Protein AF-A0A8T6G1D4-F1 (afdb_monomer)

Secondary structure (DSSP, 8-state):
-EEEE--TTT-EEEE--STT--------PPPPS-HHHHHHHHHHS-SSS--HHHH--TT---------TTS---HHHHTT-

Mean predicted aligned error: 4.72 Å

Structure (mmCIF, N/CA/C/O backbone):
data_AF-A0A8T6G1D4-F1
#
_entry.id   AF-A0A8T6G1D4-F1
#
loop_
_atom_site.group_PDB
_atom_site.id
_atom_site.type_symbol
_atom_site.label_atom_id
_atom_site.label_alt_id
_atom_site.label_comp_id
_atom_site.label_asym_id
_atom_site.label_entity_id
_atom_site.label_seq_id
_atom_site.pdbx_PDB_ins_code
_atom_site.Cartn_x
_atom_site.Cartn_y
_atom_site.Cartn_z
_atom_site.occupancy
_atom_site.B_iso_or_equiv
_atom_site.auth_seq_id
_atom_site.auth_comp_id
_atom_site.auth_asym_id
_atom_site.auth_atom_id
_atom_site.pdbx_PDB_model_num
ATOM 1 N N . MET A 1 1 ? 16.029 -10.292 -27.474 1.00 86.88 1 MET A N 1
ATOM 2 C CA . MET A 1 1 ? 14.843 -10.306 -26.581 1.00 86.88 1 MET A CA 1
ATOM 3 C C . MET A 1 1 ? 14.225 -8.913 -26.404 1.00 86.88 1 MET A C 1
ATOM 5 O O . MET A 1 1 ? 14.951 -7.927 -26.490 1.00 86.88 1 MET A O 1
ATOM 9 N N . GLN A 1 2 ? 12.911 -8.816 -26.166 1.00 90.94 2 GLN A N 1
ATOM 10 C CA . GLN A 1 2 ? 12.198 -7.558 -25.876 1.00 90.94 2 GLN A CA 1
ATOM 11 C C . GLN A 1 2 ? 11.810 -7.512 -24.391 1.00 90.94 2 GLN A C 1
ATOM 13 O O . GLN A 1 2 ? 11.323 -8.513 -23.876 1.00 90.94 2 GLN A O 1
ATOM 18 N N . VAL A 1 3 ? 12.040 -6.379 -23.720 1.00 93.25 3 VAL A N 1
ATOM 19 C CA . VAL A 1 3 ? 11.770 -6.189 -22.282 1.00 93.25 3 VAL A CA 1
ATOM 20 C C . VAL A 1 3 ? 11.067 -4.854 -22.062 1.00 93.25 3 VAL A C 1
ATOM 22 O O . VAL A 1 3 ? 11.478 -3.847 -22.641 1.00 93.25 3 VAL A O 1
ATOM 25 N N . ASP A 1 4 ? 10.049 -4.838 -21.204 1.00 94.25 4 ASP A N 1
ATOM 26 C CA . ASP A 1 4 ? 9.325 -3.626 -20.827 1.00 94.25 4 ASP A CA 1
ATOM 27 C C . ASP A 1 4 ? 9.802 -3.111 -19.466 1.00 94.25 4 ASP A C 1
ATOM 29 O O . ASP A 1 4 ? 9.759 -3.803 -18.452 1.00 94.25 4 ASP A O 1
ATOM 33 N N . LEU A 1 5 ? 10.274 -1.867 -19.442 1.00 94.81 5 LEU A N 1
ATOM 34 C CA . LEU A 1 5 ? 10.757 -1.200 -18.241 1.00 94.81 5 LEU A CA 1
ATOM 35 C C . LEU A 1 5 ? 9.693 -0.243 -17.700 1.00 94.81 5 LEU A C 1
ATOM 37 O O . LEU A 1 5 ? 9.095 0.534 -18.452 1.00 94.81 5 LEU A O 1
ATOM 41 N N . ALA A 1 6 ? 9.518 -0.234 -16.376 1.00 94.38 6 ALA A N 1
ATOM 42 C CA . ALA A 1 6 ? 8.671 0.724 -15.670 1.00 94.38 6 ALA A CA 1
ATOM 43 C C . ALA A 1 6 ? 9.289 2.137 -15.709 1.00 94.38 6 ALA A C 1
ATOM 45 O O . ALA A 1 6 ? 9.946 2.586 -14.770 1.00 94.38 6 ALA A O 1
ATOM 46 N N . TYR A 1 7 ? 9.099 2.837 -16.829 1.00 96.69 7 TYR A N 1
ATOM 47 C CA . TYR A 1 7 ? 9.638 4.171 -17.081 1.00 96.69 7 TYR A CA 1
ATOM 48 C C . TYR A 1 7 ? 8.536 5.153 -17.500 1.00 96.69 7 TYR A C 1
ATOM 50 O O . TYR A 1 7 ? 7.780 4.916 -18.444 1.00 96.69 7 TYR A O 1
ATOM 58 N N . GLY A 1 8 ? 8.448 6.288 -16.802 1.00 96.06 8 GLY A N 1
ATOM 59 C CA . GLY A 1 8 ? 7.424 7.300 -17.058 1.00 96.06 8 GLY A CA 1
ATOM 60 C C . GLY A 1 8 ? 6.007 6.794 -16.766 1.00 96.06 8 GL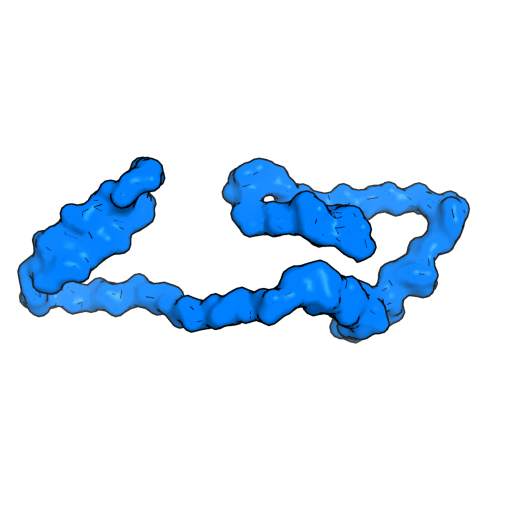Y A C 1
ATOM 61 O O . GLY A 1 8 ? 5.778 6.093 -15.787 1.00 96.06 8 GLY A O 1
ATOM 62 N N . ARG A 1 9 ? 5.036 7.192 -17.598 1.00 95.62 9 ARG A N 1
ATOM 63 C CA . ARG A 1 9 ? 3.621 6.790 -17.452 1.00 95.62 9 ARG A CA 1
ATOM 64 C C . ARG A 1 9 ? 3.203 5.654 -18.383 1.00 95.62 9 ARG A C 1
ATOM 66 O O . ARG A 1 9 ? 2.155 5.062 -18.168 1.00 95.62 9 ARG A O 1
ATOM 73 N N . THR A 1 10 ? 3.983 5.407 -19.429 1.00 95.81 10 THR A N 1
ATOM 74 C CA . THR A 1 10 ? 3.631 4.498 -20.529 1.00 95.81 10 THR A CA 1
ATOM 75 C C . THR A 1 10 ? 4.557 3.292 -20.626 1.00 95.81 10 THR A C 1
ATOM 77 O O . THR A 1 10 ? 4.277 2.396 -21.411 1.00 95.81 10 THR A O 1
ATOM 80 N N . GLY A 1 11 ? 5.648 3.266 -19.856 1.00 97.00 11 GLY A N 1
ATOM 81 C CA . GLY A 1 11 ? 6.698 2.262 -19.983 1.00 97.00 11 GLY A CA 1
ATOM 82 C C . GLY A 1 11 ? 7.705 2.590 -21.087 1.00 97.00 11 GLY A C 1
ATOM 83 O O . GLY A 1 11 ? 7.510 3.507 -21.893 1.00 97.00 11 GLY A O 1
ATOM 84 N N . LEU A 1 12 ? 8.802 1.834 -21.096 1.00 97.25 12 LEU A N 1
ATOM 85 C CA . LEU A 1 12 ? 9.825 1.858 -22.136 1.00 97.25 1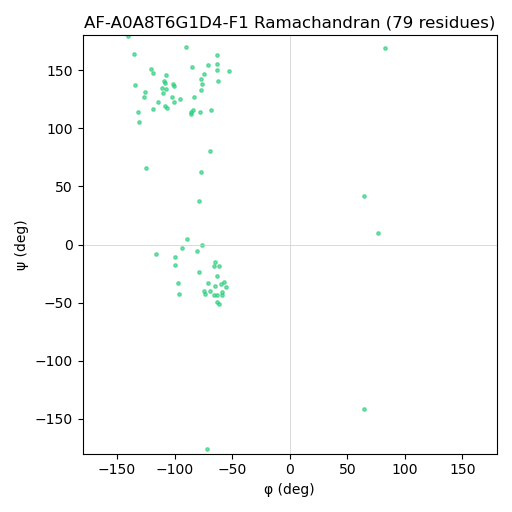2 LEU A CA 1
ATOM 86 C C . LEU A 1 12 ? 10.145 0.428 -22.561 1.00 97.25 12 LEU A C 1
ATOM 88 O O . LEU A 1 12 ? 10.728 -0.335 -21.796 1.00 97.25 12 LEU A O 1
ATOM 92 N N . THR A 1 13 ? 9.820 0.103 -23.803 1.00 97.06 13 THR A N 1
ATOM 93 C CA . THR A 1 13 ? 10.203 -1.163 -24.418 1.00 97.06 13 THR A CA 1
ATOM 94 C C . THR A 1 13 ? 11.627 -1.071 -24.960 1.00 97.06 13 THR A C 1
ATOM 96 O O . THR A 1 13 ? 11.938 -0.186 -25.760 1.00 97.06 13 THR A O 1
ATOM 99 N N . VAL A 1 14 ? 12.491 -2.005 -24.566 1.00 94.50 14 VAL A N 1
ATOM 100 C CA . VAL A 1 14 ? 13.867 -2.118 -25.063 1.00 94.50 14 VAL A CA 1
ATOM 101 C C . VAL A 1 14 ? 14.091 -3.455 -25.759 1.00 94.50 14 VAL A C 1
ATOM 103 O O . VAL A 1 14 ? 13.514 -4.474 -25.389 1.00 94.50 14 VAL A O 1
ATOM 106 N N . THR A 1 15 ? 14.949 -3.459 -26.781 1.00 93.88 15 THR A N 1
ATOM 107 C CA . THR A 1 15 ? 15.411 -4.690 -27.437 1.00 93.88 15 THR A CA 1
ATOM 108 C C . THR A 1 15 ? 16.862 -4.943 -27.059 1.00 93.88 15 THR A C 1
ATOM 110 O O . THR A 1 15 ? 17.737 -4.126 -27.345 1.00 93.88 15 THR A O 1
ATOM 113 N N . LEU A 1 16 ? 17.113 -6.079 -26.420 1.00 90.44 16 LEU A N 1
ATOM 114 C CA . LEU A 1 16 ? 18.431 -6.509 -25.966 1.00 90.44 16 LEU A CA 1
ATOM 115 C C . LEU A 1 16 ? 18.933 -7.653 -26.853 1.00 90.44 16 LEU A C 1
ATOM 117 O O . LEU A 1 16 ? 18.139 -8.453 -27.358 1.00 90.44 16 LEU A O 1
ATOM 121 N N . ARG A 1 17 ? 20.250 -7.705 -27.075 1.00 88.12 17 ARG A N 1
ATOM 122 C CA . ARG A 1 17 ? 20.901 -8.828 -27.764 1.00 88.12 17 ARG A CA 1
ATOM 123 C C . ARG A 1 17 ? 21.012 -9.988 -26.782 1.00 88.12 17 ARG A C 1
ATOM 125 O O . ARG A 1 17 ? 21.283 -9.751 -25.614 1.00 88.12 17 ARG A O 1
ATOM 132 N N . ASP A 1 18 ? 20.836 -11.211 -27.260 1.00 80.44 18 ASP A N 1
ATOM 133 C CA . ASP A 1 18 ? 20.739 -12.391 -26.388 1.00 80.44 18 ASP A CA 1
ATOM 134 C C . ASP A 1 18 ? 22.106 -12.854 -25.829 1.00 80.44 18 ASP A C 1
ATOM 136 O O . ASP A 1 18 ? 22.190 -13.817 -25.072 1.00 80.44 18 ASP A O 1
ATOM 140 N N . GLU A 1 19 ? 23.199 -12.174 -26.185 1.00 84.69 19 GLU A N 1
ATOM 141 C CA . GLU A 1 19 ? 24.547 -12.478 -25.702 1.00 84.69 19 GLU A CA 1
ATOM 142 C C . GLU A 1 19 ? 24.795 -11.820 -24.333 1.00 84.69 19 GLU A C 1
ATOM 144 O O . GLU A 1 19 ? 24.881 -10.596 -24.235 1.00 84.69 19 GLU A O 1
ATOM 149 N N . ASN A 1 20 ? 24.990 -12.640 -23.294 1.00 86.25 20 ASN A N 1
ATOM 150 C CA . ASN A 1 20 ? 25.350 -12.228 -21.926 1.00 86.25 20 ASN A CA 1
ATOM 151 C C . ASN A 1 20 ? 24.287 -11.389 -21.191 1.00 86.25 20 ASN A C 1
ATOM 153 O O . ASN A 1 20 ? 24.635 -10.415 -20.519 1.00 86.25 20 ASN A O 1
ATOM 157 N N . VAL A 1 21 ? 23.004 -11.751 -21.304 1.00 91.25 21 VAL A N 1
ATOM 158 C CA . VAL A 1 21 ? 21.930 -11.071 -20.566 1.00 91.25 21 VAL A CA 1
ATOM 159 C C . VAL A 1 21 ? 21.088 -12.052 -19.758 1.00 91.25 21 VAL A C 1
ATOM 161 O O . VAL A 1 21 ? 20.582 -13.027 -20.305 1.00 91.25 21 VAL A O 1
ATOM 164 N N . ASP A 1 22 ? 20.881 -11.722 -18.483 1.00 91.50 22 ASP A N 1
ATOM 165 C CA . ASP A 1 22 ? 19.920 -12.372 -17.594 1.00 91.50 22 ASP A CA 1
ATOM 166 C C . ASP A 1 22 ? 18.775 -11.403 -17.271 1.00 91.50 22 ASP A C 1
ATOM 168 O O . ASP A 1 22 ? 19.007 -10.235 -16.945 1.00 91.50 22 ASP A O 1
ATOM 172 N N . ILE A 1 23 ? 17.535 -11.889 -17.343 1.00 90.81 23 ILE A N 1
ATOM 173 C CA . ILE A 1 23 ? 16.349 -11.159 -16.882 1.00 90.81 23 ILE A CA 1
ATOM 174 C C . ILE A 1 23 ? 15.943 -11.733 -15.523 1.00 90.81 23 ILE A C 1
ATOM 176 O O . ILE A 1 23 ? 15.748 -12.940 -15.391 1.00 90.81 23 ILE A O 1
ATOM 180 N N . VAL A 1 24 ? 15.803 -10.866 -14.519 1.00 93.06 24 VAL A N 1
ATOM 181 C CA . VAL A 1 24 ? 15.332 -11.235 -13.178 1.00 93.06 24 VAL A CA 1
ATOM 182 C C . VAL A 1 24 ? 14.043 -10.479 -12.890 1.00 93.06 24 VAL A C 1
ATOM 184 O O . VAL A 1 24 ? 14.048 -9.251 -12.812 1.00 93.06 24 VAL A O 1
ATOM 187 N N . GLU A 1 25 ? 12.954 -11.220 -12.712 1.00 92.19 25 GLU A N 1
ATOM 188 C CA . GLU A 1 25 ? 11.615 -10.677 -12.483 1.00 92.19 25 GLU A CA 1
ATOM 189 C C . GLU A 1 25 ? 11.049 -11.167 -11.146 1.00 92.19 25 GLU A C 1
ATOM 191 O O . GLU A 1 25 ? 11.409 -12.252 -10.673 1.00 92.19 25 GLU A O 1
ATOM 196 N N . PRO A 1 26 ? 10.180 -10.370 -10.499 1.00 92.44 26 PRO A N 1
ATOM 197 C CA . PRO A 1 26 ? 9.428 -10.848 -9.353 1.00 92.44 26 PRO A CA 1
ATOM 198 C C . PRO A 1 26 ? 8.492 -11.988 -9.766 1.00 92.44 26 PRO A C 1
ATOM 200 O O . PRO A 1 26 ? 8.059 -12.095 -10.911 1.00 92.44 26 PRO A O 1
ATOM 203 N N . VAL A 1 27 ? 8.138 -12.828 -8.796 1.00 94.44 27 VAL A N 1
ATOM 204 C CA . VAL A 1 27 ? 7.043 -13.779 -8.980 1.00 94.44 27 VAL A CA 1
ATOM 205 C C . VAL A 1 27 ? 5.736 -13.014 -8.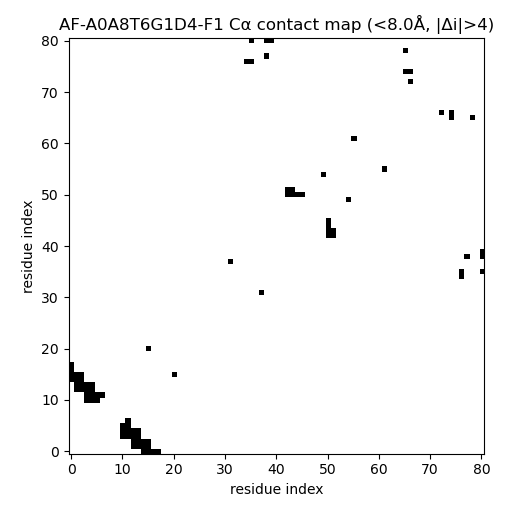829 1.00 94.44 27 VAL A C 1
ATOM 207 O O . VAL A 1 27 ? 5.421 -12.544 -7.733 1.00 94.44 27 VAL A O 1
ATOM 210 N N . ASP A 1 28 ? 4.973 -12.914 -9.9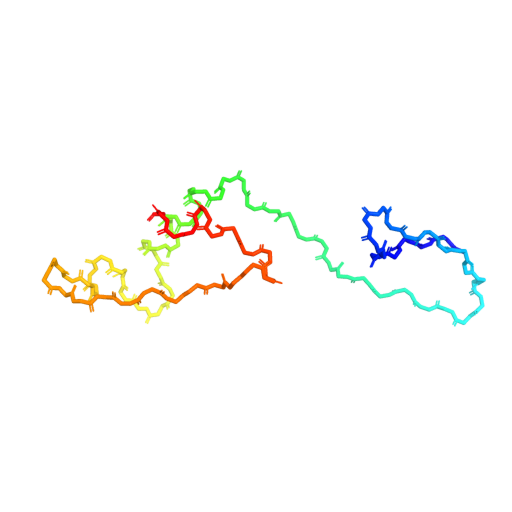12 1.00 89.56 28 ASP A N 1
ATOM 211 C CA . ASP A 1 28 ? 3.631 -12.347 -9.865 1.00 89.56 28 ASP A CA 1
ATOM 212 C C . ASP A 1 28 ? 2.697 -13.277 -9.086 1.00 89.56 28 ASP A C 1
ATOM 214 O O . ASP A 1 28 ? 2.429 -14.415 -9.480 1.00 89.56 28 ASP A O 1
ATOM 218 N N . LEU A 1 29 ? 2.197 -12.782 -7.954 1.00 93.94 29 LEU A N 1
ATOM 219 C CA . LEU A 1 29 ? 1.210 -13.476 -7.137 1.00 93.94 29 LEU A CA 1
ATOM 220 C C . LEU A 1 29 ? -0.181 -12.904 -7.417 1.00 93.94 29 LEU A C 1
ATOM 222 O O . LEU A 1 29 ? -0.340 -11.680 -7.471 1.00 93.94 29 LEU A O 1
ATOM 226 N N . PRO A 1 30 ? -1.211 -13.756 -7.558 1.00 94.12 30 PRO A N 1
ATOM 227 C CA . PRO A 1 30 ? -2.571 -13.270 -7.693 1.00 94.12 30 PRO A CA 1
ATOM 228 C C . PRO A 1 30 ? -2.983 -12.513 -6.427 1.00 94.12 30 PRO A C 1
ATOM 230 O O . PRO A 1 30 ? -2.680 -12.923 -5.304 1.00 94.12 30 PRO A O 1
ATOM 233 N N . GLY A 1 31 ? -3.709 -11.413 -6.619 1.00 91.50 31 GLY A N 1
ATOM 234 C CA . GLY A 1 31 ? -4.375 -10.729 -5.518 1.00 91.50 31 GLY A CA 1
ATOM 235 C C . GLY A 1 31 ? -5.437 -11.614 -4.860 1.00 91.50 31 GLY A C 1
ATOM 236 O O . GLY A 1 31 ? -5.903 -12.602 -5.432 1.00 91.50 31 GLY A O 1
ATOM 237 N N . VAL A 1 32 ? -5.847 -11.235 -3.650 1.00 95.06 32 VAL A N 1
ATOM 238 C CA . VAL A 1 32 ? -6.993 -11.859 -2.974 1.00 95.06 32 VAL A CA 1
ATOM 239 C C . VAL A 1 32 ? -8.288 -11.619 -3.759 1.00 95.06 32 VAL A C 1
ATOM 241 O O . VAL A 1 32 ? -8.437 -10.590 -4.417 1.00 95.06 32 VAL A O 1
ATOM 244 N N . ALA A 1 33 ? -9.234 -12.558 -3.669 1.00 95.62 33 ALA A N 1
ATOM 245 C CA . ALA A 1 33 ? -10.491 -12.493 -4.419 1.00 95.62 33 ALA A CA 1
ATOM 246 C C . ALA A 1 33 ? -11.386 -11.313 -3.994 1.00 95.62 33 ALA A C 1
ATOM 248 O O . ALA A 1 33 ? -11.930 -10.618 -4.848 1.00 95.62 33 ALA A O 1
ATOM 249 N N . ASP A 1 34 ? -11.508 -11.075 -2.685 1.00 96.62 34 ASP A N 1
ATOM 250 C CA . ASP A 1 34 ? -12.216 -9.927 -2.114 1.00 96.62 34 ASP A CA 1
ATOM 251 C C . ASP A 1 34 ? -11.320 -9.253 -1.057 1.00 96.62 34 ASP A C 1
ATOM 253 O O . ASP A 1 34 ? -11.148 -9.788 0.046 1.00 96.62 34 ASP A O 1
ATOM 257 N N . PRO A 1 35 ? -10.724 -8.088 -1.376 1.00 95.56 35 PRO A N 1
ATOM 258 C CA . PRO A 1 35 ? -9.850 -7.374 -0.453 1.00 95.56 35 PRO A CA 1
ATOM 259 C C . PRO A 1 35 ? -10.516 -6.967 0.864 1.00 95.56 35 PRO A C 1
ATOM 261 O O . PRO A 1 35 ? -9.848 -6.957 1.894 1.00 95.56 35 PRO A O 1
ATOM 264 N N . LEU A 1 36 ? -11.813 -6.637 0.861 1.00 96.00 36 LEU A N 1
ATOM 265 C CA . LEU A 1 36 ? -12.512 -6.197 2.070 1.00 96.00 36 LEU A CA 1
ATOM 266 C C . LEU A 1 36 ? -12.794 -7.369 3.007 1.00 96.00 36 LEU A C 1
ATOM 268 O O . LEU A 1 36 ? -12.654 -7.226 4.221 1.00 96.00 36 LEU A O 1
ATOM 272 N N . VAL A 1 37 ? -13.174 -8.523 2.454 1.00 96.62 37 VAL A N 1
ATOM 273 C CA . VAL A 1 37 ? -13.346 -9.750 3.244 1.00 96.62 37 VAL A CA 1
ATOM 274 C C . VAL A 1 37 ? -12.007 -10.172 3.846 1.00 96.62 37 VAL A C 1
ATOM 276 O O . VAL A 1 37 ? -11.923 -10.339 5.061 1.00 96.62 37 VAL A O 1
ATOM 279 N N . ALA A 1 38 ? -10.946 -10.225 3.035 1.00 96.44 38 ALA A N 1
ATOM 280 C CA . ALA A 1 38 ? -9.613 -10.607 3.497 1.00 96.44 38 ALA A CA 1
ATOM 281 C C . ALA A 1 38 ? -9.085 -9.686 4.616 1.00 96.44 38 ALA A C 1
ATOM 283 O O . ALA A 1 38 ? -8.513 -10.163 5.597 1.00 96.44 38 ALA A O 1
ATOM 284 N N . LEU A 1 39 ? -9.307 -8.369 4.503 1.00 95.94 39 LEU A N 1
ATOM 285 C CA . LEU A 1 39 ? -8.926 -7.409 5.542 1.00 95.94 39 LEU A CA 1
ATOM 286 C C . LEU A 1 39 ? -9.652 -7.686 6.862 1.00 95.94 39 LEU A C 1
ATOM 288 O O . LEU A 1 39 ? -8.997 -7.821 7.896 1.00 95.94 39 LEU A O 1
ATOM 292 N N . ARG A 1 40 ? -10.982 -7.828 6.839 1.00 95.19 40 ARG A N 1
ATOM 293 C CA . ARG A 1 40 ? -11.770 -8.078 8.058 1.00 95.19 40 ARG A CA 1
ATOM 294 C C . ARG A 1 40 ? -11.409 -9.397 8.723 1.00 95.19 40 ARG A C 1
ATOM 296 O O . ARG A 1 40 ? -11.225 -9.430 9.936 1.00 95.19 40 ARG A O 1
ATOM 303 N N . GLU A 1 41 ? -11.252 -10.460 7.939 1.00 96.38 41 GLU A N 1
ATOM 304 C CA . GLU A 1 41 ? -10.828 -11.762 8.456 1.00 96.38 41 GLU A CA 1
ATOM 305 C C . GLU A 1 41 ? -9.465 -11.664 9.149 1.00 96.38 41 GLU A C 1
ATOM 307 O O . GLU A 1 41 ? -9.312 -12.159 10.266 1.00 96.38 41 GLU A O 1
ATOM 312 N N . SER A 1 42 ? -8.507 -10.943 8.554 1.00 96.06 42 SER A N 1
ATOM 313 C CA . SER A 1 42 ? -7.182 -10.748 9.152 1.00 96.06 42 SER A CA 1
ATOM 314 C C . SER A 1 42 ? -7.215 -9.955 10.467 1.00 96.06 42 SER A C 1
ATOM 316 O O . SER A 1 42 ? -6.474 -10.273 11.396 1.00 96.06 42 SER A O 1
ATOM 318 N N . LEU A 1 43 ? -8.105 -8.960 10.582 1.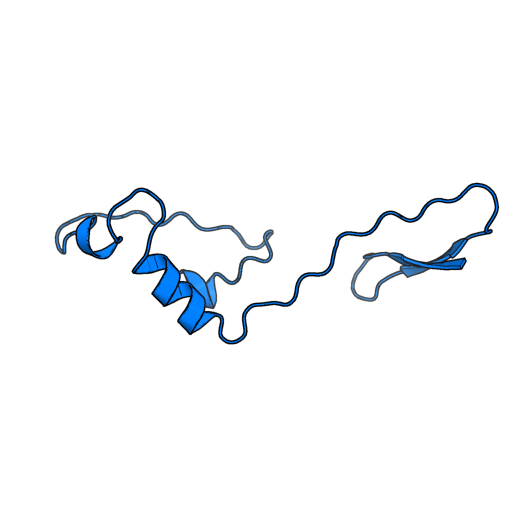00 95.69 43 LEU A N 1
ATOM 319 C CA . LEU A 1 43 ? -8.285 -8.167 11.804 1.00 95.69 43 LEU A CA 1
ATOM 320 C C . LEU A 1 43 ? -8.952 -8.978 12.927 1.00 95.69 43 LEU A C 1
ATOM 322 O O . LEU A 1 43 ? -8.632 -8.782 14.102 1.00 95.69 43 LEU A O 1
ATOM 326 N N . CYS A 1 44 ? -9.852 -9.900 12.573 1.00 96.25 44 CYS A N 1
ATOM 327 C CA . CYS A 1 44 ? -10.498 -10.816 13.513 1.00 96.25 44 CYS A CA 1
ATOM 328 C C . CYS A 1 44 ? -9.606 -12.002 13.919 1.00 96.25 44 CYS A C 1
ATOM 330 O O . CYS A 1 44 ? -9.821 -12.574 14.987 1.00 96.25 44 CYS A O 1
ATOM 332 N N . GLN A 1 45 ? -8.622 -12.379 13.096 1.00 97.44 45 GLN A N 1
ATOM 333 C CA . GLN A 1 45 ? -7.712 -13.508 13.332 1.00 97.44 45 GLN A CA 1
ATOM 334 C C . GLN A 1 45 ? -6.237 -13.070 13.277 1.00 97.44 45 GLN A C 1
ATOM 336 O O . GLN A 1 45 ? -5.494 -13.482 12.381 1.00 97.44 45 GLN A O 1
ATOM 341 N N . PRO A 1 46 ? -5.780 -12.231 14.225 1.00 96.81 46 PRO A N 1
ATOM 342 C CA . PRO A 1 46 ? -4.417 -11.723 14.208 1.00 96.81 46 PRO A CA 1
ATOM 343 C C . PRO A 1 46 ? -3.384 -12.804 14.548 1.00 96.81 46 PRO A C 1
ATOM 345 O O . PRO A 1 46 ? -3.639 -13.763 15.280 1.00 96.81 46 PRO A O 1
ATOM 348 N N . ILE A 1 47 ? -2.160 -12.609 14.060 1.00 98.19 47 ILE A N 1
ATOM 349 C CA . ILE A 1 47 ? -1.040 -13.515 14.316 1.00 98.19 47 ILE A CA 1
ATOM 350 C C . ILE A 1 47 ? -0.366 -13.122 15.636 1.00 98.19 47 ILE A C 1
ATOM 352 O O . ILE A 1 47 ? 0.275 -12.078 15.732 1.00 98.19 47 ILE A O 1
ATOM 356 N N . GLY A 1 48 ? -0.472 -13.986 16.647 1.00 97.62 48 GLY A N 1
ATOM 357 C CA . GLY A 1 48 ? 0.293 -13.866 17.896 1.00 97.62 48 GLY A CA 1
ATOM 358 C C . GLY A 1 48 ? -0.202 -12.803 18.885 1.00 97.62 48 GLY A C 1
ATOM 359 O O . GLY A 1 48 ? 0.487 -12.536 19.869 1.00 97.62 48 GLY A O 1
ATOM 360 N N . THR A 1 49 ? -1.375 -12.206 18.663 1.00 97.00 49 THR A N 1
ATOM 361 C CA . THR A 1 49 ? -1.982 -11.195 19.548 1.00 97.00 49 THR A CA 1
ATOM 362 C C . THR A 1 49 ? -3.498 -11.393 19.665 1.00 97.00 49 THR A C 1
ATOM 364 O O . THR A 1 49 ? -4.057 -12.320 19.084 1.00 97.00 49 THR A O 1
ATOM 367 N N . ARG A 1 50 ? -4.171 -10.548 20.458 1.00 97.31 50 ARG A N 1
ATOM 368 C CA . ARG A 1 50 ? -5.641 -10.484 20.507 1.00 97.31 50 ARG A CA 1
ATOM 369 C C . ARG A 1 50 ? -6.174 -9.563 19.398 1.00 97.31 50 ARG A C 1
ATOM 371 O O . ARG A 1 50 ? -5.445 -8.647 19.007 1.00 97.31 50 ARG A O 1
ATOM 378 N N . PRO A 1 51 ? -7.413 -9.767 18.911 1.00 97.19 51 PRO A N 1
ATOM 379 C CA . PRO A 1 51 ? -8.047 -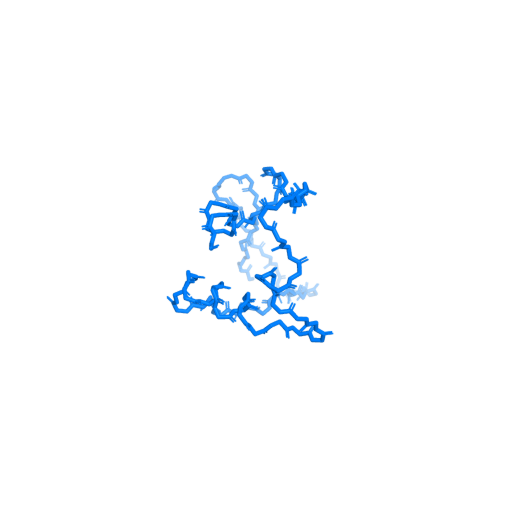8.880 17.934 1.00 97.19 51 PRO A CA 1
ATOM 380 C C . PRO A 1 51 ? -8.037 -7.419 18.383 1.00 97.19 51 PRO A C 1
ATOM 382 O O . PRO A 1 51 ? -8.134 -7.132 19.577 1.00 97.19 51 PRO A O 1
ATOM 385 N N . LEU A 1 52 ? -7.977 -6.482 17.431 1.00 93.31 52 LEU A N 1
ATOM 386 C CA . LEU A 1 52 ? -7.938 -5.044 17.736 1.00 93.31 52 LEU A CA 1
ATOM 387 C C . LEU A 1 52 ? -9.126 -4.600 18.608 1.00 93.31 52 LEU A C 1
ATOM 389 O O . LEU A 1 52 ? -8.948 -3.799 19.522 1.00 93.31 52 LEU A O 1
ATOM 393 N N . SER A 1 53 ? -10.306 -5.187 18.385 1.00 93.62 53 SER A N 1
ATOM 394 C CA . SER A 1 53 ? -11.524 -4.948 19.172 1.00 93.62 53 SER A CA 1
ATOM 395 C C . SER A 1 53 ? -11.408 -5.330 20.653 1.00 93.62 53 SER A C 1
ATOM 397 O O . SER A 1 53 ? -12.226 -4.900 21.456 1.00 93.62 53 SER A O 1
ATOM 399 N N . GLU A 1 54 ? -10.422 -6.151 21.025 1.00 95.81 54 GLU A N 1
ATOM 400 C CA . GLU A 1 54 ? -10.120 -6.508 22.418 1.00 95.81 54 GLU A CA 1
ATOM 401 C C . GLU A 1 54 ? -8.948 -5.708 23.008 1.00 95.81 54 GLU A C 1
ATOM 403 O O . GLU A 1 54 ? -8.662 -5.815 24.208 1.00 95.81 54 GLU A O 1
ATOM 408 N N . LEU A 1 55 ? -8.220 -4.973 22.162 1.00 94.88 55 LEU A N 1
ATOM 409 C CA . LEU A 1 55 ? -7.053 -4.182 22.543 1.00 94.88 55 LEU A CA 1
ATOM 410 C C . LEU A 1 55 ? -7.395 -2.710 22.782 1.00 94.88 55 LEU A C 1
ATOM 412 O O . LEU A 1 55 ? -6.755 -2.103 23.634 1.00 94.88 55 LEU A O 1
ATOM 416 N N . ALA A 1 56 ? -8.366 -2.160 22.048 1.00 95.06 56 ALA A N 1
ATOM 417 C CA . ALA A 1 56 ? -8.800 -0.770 22.167 1.00 95.06 56 ALA A CA 1
ATOM 418 C C . ALA A 1 56 ? -10.248 -0.689 22.674 1.00 95.06 56 ALA A C 1
ATOM 420 O O . ALA A 1 56 ? -11.164 -1.246 22.068 1.00 95.06 56 ALA A O 1
ATOM 421 N N . GLY A 1 57 ? -10.445 0.007 23.791 1.00 94.75 57 GLY A N 1
ATOM 422 C CA . GLY A 1 57 ? -11.748 0.322 24.365 1.00 94.75 57 GLY A CA 1
ATOM 423 C C . GLY A 1 57 ? -12.327 1.640 23.846 1.00 94.75 57 GLY A C 1
ATOM 424 O O . GLY A 1 57 ? -11.652 2.434 23.198 1.00 94.75 57 GLY A O 1
ATOM 425 N N . ALA A 1 58 ? -13.597 1.896 24.170 1.00 94.56 58 ALA A N 1
ATOM 426 C CA . ALA A 1 58 ? -14.314 3.091 23.714 1.00 94.56 58 ALA A CA 1
ATOM 427 C C . ALA A 1 58 ? -13.720 4.418 24.231 1.00 94.56 58 ALA A C 1
ATOM 429 O O . ALA A 1 58 ? -13.853 5.441 23.567 1.00 94.56 58 ALA A O 1
ATOM 430 N N . GLU A 1 59 ? -13.059 4.392 25.391 1.00 96.50 59 GLU A N 1
ATOM 431 C CA . GLU A 1 59 ? -12.463 5.576 26.031 1.00 96.50 59 GLU A CA 1
ATOM 432 C C . GLU A 1 59 ? -10.980 5.769 25.673 1.00 96.50 59 GLU A C 1
ATOM 434 O O . GLU A 1 59 ? -10.351 6.739 26.102 1.00 96.50 59 GLU A O 1
ATOM 439 N N . ASP A 1 60 ? -10.398 4.845 24.904 1.00 96.81 60 ASP A N 1
ATOM 440 C CA . ASP A 1 60 ? -8.984 4.905 24.564 1.00 96.81 60 ASP A CA 1
ATOM 441 C C . ASP A 1 60 ? -8.730 5.957 23.486 1.00 96.81 60 ASP A C 1
ATOM 443 O O . ASP A 1 60 ? -9.424 6.058 22.473 1.00 96.81 60 ASP A O 1
ATOM 447 N N . THR A 1 61 ? -7.654 6.720 23.665 1.00 97.25 61 THR A N 1
ATOM 448 C CA . THR A 1 61 ? -7.113 7.541 22.582 1.00 97.25 61 THR A CA 1
ATOM 449 C C . THR A 1 61 ? -6.163 6.691 21.749 1.00 97.25 61 THR A C 1
ATOM 451 O O . THR A 1 61 ? -5.101 6.288 22.224 1.00 97.25 61 THR A O 1
ATOM 454 N N . VAL A 1 62 ? -6.531 6.441 20.494 1.00 96.12 62 VAL A N 1
ATOM 455 C CA . VAL A 1 62 ? -5.757 5.609 19.565 1.00 96.12 62 VAL A CA 1
ATOM 456 C C . VAL A 1 62 ? -5.125 6.473 18.475 1.00 96.12 62 VAL A C 1
ATOM 458 O O . VAL A 1 62 ? -5.745 7.398 17.954 1.00 96.12 62 VAL A O 1
ATOM 461 N N . ALA A 1 63 ? -3.890 6.142 18.098 1.00 96.44 63 ALA A 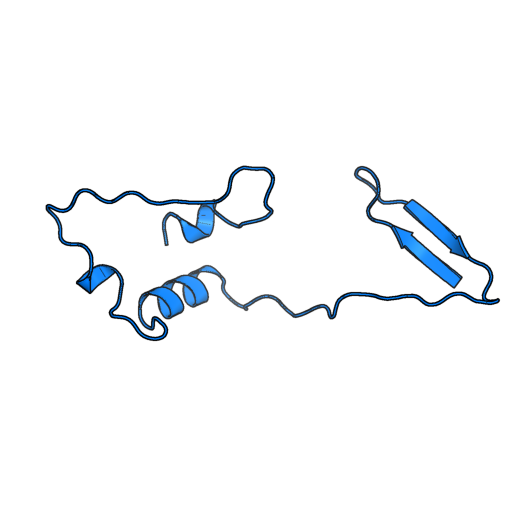N 1
ATOM 462 C CA . ALA A 1 63 ? -3.232 6.680 16.913 1.00 96.44 63 ALA A CA 1
ATOM 463 C C . ALA A 1 63 ? -3.102 5.581 15.849 1.00 96.44 63 ALA A C 1
ATOM 465 O O . ALA A 1 63 ? -2.618 4.488 16.140 1.00 96.44 63 ALA A O 1
ATOM 466 N N . ILE A 1 64 ? -3.502 5.882 14.611 1.00 95.56 64 ILE A N 1
ATOM 467 C CA . ILE A 1 64 ? -3.376 4.971 13.466 1.00 95.56 64 ILE A CA 1
ATOM 468 C C . ILE A 1 64 ? -2.255 5.485 12.563 1.00 95.56 64 ILE A C 1
ATOM 470 O O . ILE A 1 64 ? -2.343 6.583 12.014 1.00 95.56 64 ILE A O 1
ATOM 474 N N . VAL A 1 65 ? -1.203 4.684 12.397 1.00 96.19 65 VAL A N 1
ATOM 475 C CA . VAL A 1 65 ? -0.098 4.977 11.475 1.00 96.19 65 VAL A CA 1
ATOM 476 C C . VAL A 1 65 ? -0.361 4.264 10.152 1.00 96.19 65 VAL A C 1
ATOM 478 O O . VAL A 1 65 ? -0.536 3.050 10.127 1.00 96.19 65 VAL A O 1
ATOM 481 N N . PHE A 1 66 ? -0.368 5.009 9.049 1.00 95.44 66 PHE A N 1
ATOM 482 C CA . PHE A 1 66 ? -0.552 4.478 7.696 1.00 95.44 66 PHE A CA 1
ATOM 483 C C . PHE A 1 66 ? 0.458 5.106 6.726 1.00 95.44 66 PHE A C 1
ATOM 485 O O . PHE A 1 66 ? 1.104 6.107 7.041 1.00 95.44 66 PHE A O 1
ATOM 492 N N . CYS A 1 67 ? 0.640 4.502 5.550 1.00 95.00 67 CYS A N 1
ATOM 493 C CA . CYS A 1 67 ? 1.608 4.990 4.568 1.00 95.00 67 CYS A CA 1
ATOM 494 C C . CYS A 1 67 ? 1.128 6.266 3.860 1.00 95.00 67 CYS A C 1
ATOM 496 O O . CYS A 1 67 ? -0.056 6.405 3.560 1.00 95.00 67 CYS A O 1
ATOM 498 N N . ASP A 1 68 ? 2.058 7.159 3.514 1.00 94.19 68 ASP A N 1
ATOM 499 C CA . ASP A 1 68 ? 1.756 8.314 2.660 1.00 94.19 68 ASP A CA 1
ATOM 500 C C . ASP A 1 68 ? 1.517 7.921 1.183 1.00 94.19 68 ASP A C 1
ATOM 502 O O . ASP A 1 68 ? 1.558 6.748 0.803 1.00 94.19 68 ASP A O 1
ATOM 506 N N . ILE A 1 69 ? 1.316 8.932 0.331 1.00 93.25 69 ILE A N 1
ATOM 507 C CA . ILE A 1 69 ? 0.998 8.779 -1.097 1.00 93.25 69 ILE A CA 1
ATOM 508 C C . ILE A 1 69 ? 2.106 8.128 -1.941 1.00 93.25 69 ILE A C 1
ATOM 510 O O . ILE A 1 69 ? 1.858 7.714 -3.070 1.00 93.25 69 ILE A O 1
ATOM 514 N N . THR A 1 70 ? 3.334 8.037 -1.432 1.00 95.38 70 THR A N 1
ATOM 515 C CA . THR A 1 70 ? 4.457 7.446 -2.177 1.00 95.38 70 THR A CA 1
ATOM 516 C C . THR A 1 70 ? 4.455 5.916 -2.127 1.00 95.38 70 THR A C 1
ATOM 518 O O . THR A 1 70 ? 5.263 5.284 -2.803 1.00 95.38 70 THR A O 1
ATOM 521 N N . ARG A 1 71 ? 3.551 5.304 -1.346 1.00 96.06 71 ARG A N 1
ATOM 522 C CA . ARG A 1 71 ? 3.366 3.849 -1.277 1.00 96.06 71 ARG A CA 1
ATOM 523 C C . ARG A 1 71 ? 2.050 3.463 -1.960 1.00 96.06 71 ARG A C 1
ATOM 525 O O . ARG A 1 71 ? 1.033 4.104 -1.702 1.00 96.06 71 ARG A O 1
ATOM 53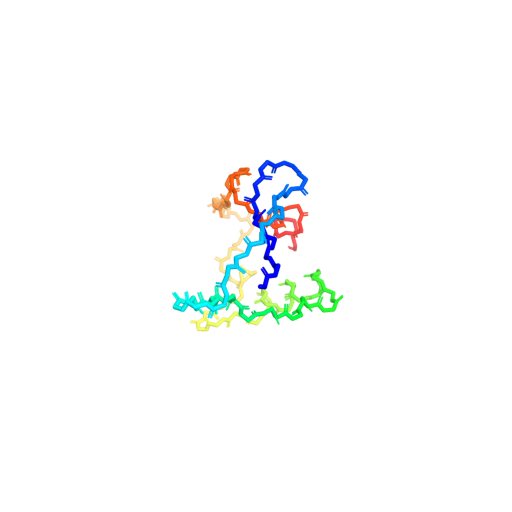2 N N . PRO A 1 72 ? 2.009 2.372 -2.744 1.00 92.81 72 PRO A N 1
ATOM 533 C CA . PRO A 1 72 ? 0.785 1.884 -3.382 1.00 92.81 72 PRO A CA 1
ATOM 534 C C . PRO A 1 72 ? -0.110 1.092 -2.406 1.00 92.81 72 PRO A C 1
ATOM 536 O O . PRO A 1 72 ? -0.699 0.078 -2.773 1.00 92.81 72 PRO A O 1
ATOM 539 N N . ALA A 1 73 ? -0.193 1.515 -1.141 1.00 93.94 73 ALA A N 1
ATOM 540 C CA . ALA A 1 73 ? -1.035 0.861 -0.145 1.00 93.94 73 ALA A CA 1
ATOM 541 C C . ALA A 1 73 ? -2.509 1.258 -0.364 1.00 93.94 73 ALA A C 1
ATOM 543 O O . ALA A 1 73 ? -2.802 2.452 -0.501 1.00 93.94 73 ALA A O 1
ATOM 544 N N . PRO A 1 74 ? -3.466 0.310 -0.371 1.00 94.00 74 PRO A N 1
ATOM 545 C CA . PRO A 1 74 ? -4.885 0.608 -0.555 1.00 94.00 74 PRO A CA 1
ATOM 546 C C . PRO A 1 74 ? -5.512 1.184 0.729 1.00 94.00 74 PRO A C 1
ATOM 548 O O . PRO A 1 74 ? -6.443 0.621 1.300 1.00 94.00 74 PRO A O 1
ATOM 551 N N . ASN A 1 75 ? -5.027 2.345 1.183 1.00 95.12 75 ASN A N 1
ATOM 552 C CA . ASN A 1 75 ? -5.430 2.984 2.443 1.00 95.12 75 ASN A CA 1
ATOM 553 C C . ASN A 1 75 ? -6.943 3.247 2.531 1.00 95.12 75 ASN A C 1
ATOM 555 O O . ASN A 1 75 ? -7.522 3.166 3.609 1.00 95.12 75 ASN A O 1
ATOM 559 N N . HIS A 1 76 ? -7.590 3.523 1.396 1.00 94.06 76 HIS A N 1
ATOM 560 C CA . HIS A 1 76 ? -9.039 3.727 1.307 1.00 94.06 76 HIS A CA 1
ATOM 561 C C . HIS A 1 76 ? -9.857 2.463 1.624 1.00 94.06 76 HIS A C 1
ATOM 563 O O . HIS A 1 76 ? -11.041 2.579 1.917 1.00 94.06 76 HIS A O 1
ATOM 569 N N . LEU A 1 77 ? -9.237 1.280 1.566 1.00 95.38 77 LEU A N 1
ATOM 570 C CA . LEU A 1 77 ? -9.822 0.017 2.018 1.00 95.38 77 LEU A CA 1
ATOM 571 C C . LEU A 1 77 ? -9.372 -0.320 3.439 1.00 95.38 77 LEU A C 1
ATOM 573 O O . LEU A 1 77 ? -10.190 -0.744 4.238 1.00 95.38 77 LEU A O 1
ATOM 577 N N . MET A 1 78 ? -8.087 -0.118 3.752 1.00 94.69 78 MET A N 1
ATOM 578 C CA . MET A 1 78 ? -7.477 -0.561 5.013 1.00 94.69 78 MET A CA 1
ATOM 579 C C . MET A 1 78 ? -7.877 0.277 6.232 1.00 94.69 78 MET A C 1
ATOM 581 O O . MET A 1 78 ? -8.122 -0.279 7.293 1.00 94.69 78 MET A O 1
ATOM 585 N N . VAL A 1 79 ? -7.913 1.608 6.107 1.00 94.44 79 VAL A N 1
ATOM 586 C CA . VAL A 1 79 ? -8.199 2.510 7.237 1.00 94.44 79 VAL A CA 1
ATOM 587 C C . VAL A 1 79 ? -9.656 2.420 7.727 1.00 94.44 79 VAL A C 1
ATOM 589 O O . VAL A 1 79 ? -9.850 2.457 8.938 1.00 94.44 79 VAL A O 1
ATOM 592 N N . PRO A 1 80 ? -10.681 2.301 6.856 1.00 93.50 80 PRO A N 1
ATOM 593 C CA . PRO A 1 80 ? -12.071 2.161 7.301 1.00 93.50 80 PRO A CA 1
ATOM 594 C C . PRO A 1 80 ? -12.539 0.709 7.540 1.00 93.50 80 PRO A C 1
ATOM 596 O O . PRO A 1 80 ? -13.739 0.519 7.735 1.00 93.50 80 PRO A O 1
ATOM 599 N N . ALA A 1 81 ? -11.653 -0.292 7.428 1.00 90.00 81 ALA A N 1
ATOM 600 C CA . ALA A 1 81 ? -12.002 -1.723 7.398 1.00 90.00 81 ALA A CA 1
ATOM 601 C C . ALA A 1 81 ? -12.714 -2.243 8.656 1.00 90.00 81 ALA A C 1
ATOM 603 O O . ALA A 1 81 ? -12.346 -1.814 9.773 1.00 90.00 81 ALA A O 1
#

pLDDT: mean 94.27, std 3.04, range [80.44, 98.19]

Sequence (81 aa):
MQVDLAYGRTGLTVTLRDENVDIVEPVDLPGVADPLVALRESLCQPIGTRPLSELAGAEDTVAIVFCDITRPAPNHLMVPA

Radius of gyration: 20.6 Å; Cα contacts (8 Å, |Δi|>4): 43; chains: 1; bounding box: 40×23×54 Å

Foldseek 3Di:
DWDWAPDDPPTDIDDDDPPPDDDDDDDDDDDDPDPLVVLVVCQCPDDPDHRPPVVDDPPDDDDDDDDDPVDPDPCVRNVVD

Solvent-accessible surface area (backbone atoms only — not comparable to full-atom values): 5780 Å² total; per-residue (Å²): 85,79,48,80,39,98,39,91,93,82,48,42,80,43,80,47,69,81,76,93,67,85,89,88,77,82,83,87,70,83,77,71,94,50,64,69,60,54,51,47,52,45,50,69,59,43,88,94,59,75,30,59,82,80,74,54,59,96,87,57,90,81,8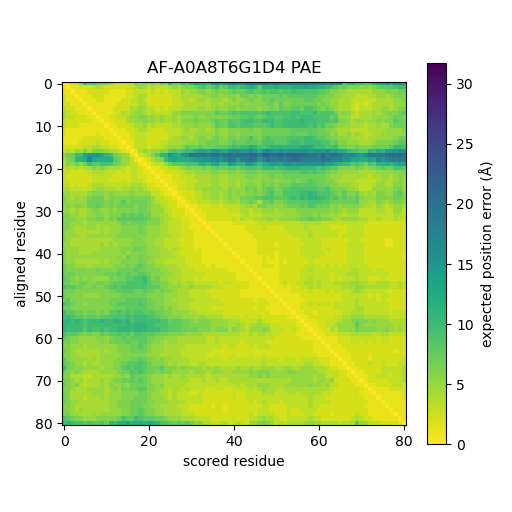5,87,89,77,82,60,89,93,48,97,67,64,53,89,57,63,74,80,98